Protein AF-A0A6B3HXU7-F1 (afdb_monomer)

Structure (mmCIF, N/CA/C/O backbone):
data_AF-A0A6B3HXU7-F1
#
_entry.id   AF-A0A6B3HXU7-F1
#
loop_
_atom_site.group_PDB
_atom_site.id
_atom_site.type_symbol
_atom_site.label_atom_id
_atom_site.label_alt_id
_atom_site.label_comp_id
_atom_site.label_asym_id
_atom_site.label_entity_id
_atom_site.label_seq_id
_atom_site.pdbx_PDB_ins_code
_atom_site.Cartn_x
_atom_site.Cartn_y
_atom_site.Cartn_z
_atom_site.occupancy
_atom_site.B_iso_or_equiv
_atom_site.auth_seq_id
_atom_site.auth_comp_id
_atom_site.auth_asym_id
_atom_site.auth_atom_id
_atom_site.pdbx_PDB_model_num
ATOM 1 N N . VAL A 1 1 ? -15.001 2.846 -5.832 1.00 90.69 1 VAL A N 1
ATOM 2 C CA . VAL A 1 1 ? -14.041 2.381 -4.802 1.00 90.69 1 VAL A CA 1
ATOM 3 C C . VAL A 1 1 ? -13.288 3.594 -4.292 1.00 90.69 1 VAL A C 1
ATOM 5 O O . VAL A 1 1 ? -12.934 4.428 -5.116 1.00 90.69 1 VAL A O 1
ATOM 8 N N . LEU A 1 2 ? -13.090 3.715 -2.979 1.00 95.50 2 LEU A N 1
ATOM 9 C CA . LEU A 1 2 ? -12.236 4.738 -2.374 1.00 95.50 2 LEU A CA 1
ATOM 10 C C . LEU A 1 2 ? -10.973 4.053 -1.848 1.00 95.50 2 LEU A C 1
ATOM 12 O O . LEU A 1 2 ? -11.076 3.090 -1.094 1.00 95.50 2 LEU A O 1
ATOM 16 N N . VAL A 1 3 ? -9.807 4.553 -2.248 1.00 94.69 3 VAL A N 1
ATOM 17 C CA . VAL A 1 3 ? -8.509 4.152 -1.695 1.00 94.69 3 VAL A CA 1
ATOM 18 C C . VAL A 1 3 ? -7.921 5.378 -1.013 1.00 94.69 3 VAL A C 1
ATOM 20 O O . VAL A 1 3 ? -7.785 6.422 -1.648 1.00 94.69 3 VAL A O 1
ATOM 23 N N . VAL A 1 4 ? -7.604 5.261 0.275 1.00 95.12 4 VAL A N 1
ATOM 24 C CA . VAL A 1 4 ? -6.978 6.330 1.062 1.00 95.12 4 VAL A CA 1
ATOM 25 C C . VAL A 1 4 ? -5.562 5.899 1.409 1.00 95.12 4 VAL A C 1
ATOM 27 O O . VAL A 1 4 ? -5.358 4.844 2.003 1.00 95.12 4 VAL A O 1
ATOM 30 N N . GLY A 1 5 ? -4.591 6.719 1.022 1.00 93.88 5 GLY A N 1
ATOM 31 C CA . GLY A 1 5 ? -3.187 6.539 1.357 1.00 93.88 5 GLY A CA 1
ATOM 32 C C . GLY A 1 5 ? -2.725 7.590 2.361 1.00 93.88 5 GLY A C 1
ATOM 33 O O . GLY A 1 5 ? -3.046 8.765 2.196 1.00 93.88 5 GLY A O 1
ATOM 34 N N . ILE A 1 6 ? -1.966 7.181 3.380 1.00 93.94 6 ILE A N 1
ATOM 35 C CA . ILE A 1 6 ? -1.315 8.094 4.329 1.00 93.94 6 ILE A CA 1
ATOM 36 C C . ILE A 1 6 ? 0.195 7.910 4.176 1.00 93.94 6 ILE A C 1
ATOM 38 O O . ILE A 1 6 ? 0.724 6.842 4.480 1.00 93.94 6 ILE A O 1
ATOM 42 N N . ASP A 1 7 ? 0.879 8.92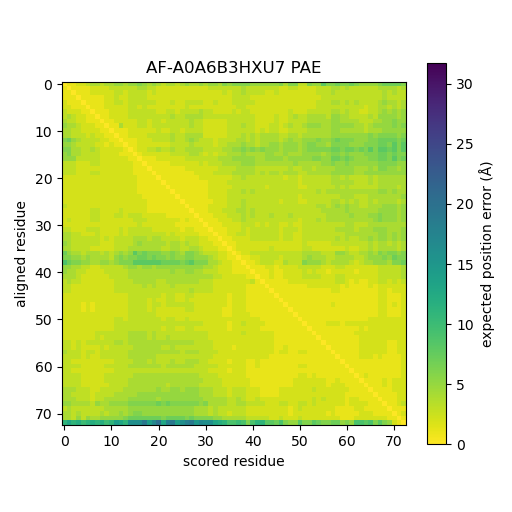6 3.648 1.00 93.94 7 ASP A N 1
ATOM 43 C CA . ASP A 1 7 ? 2.318 8.843 3.387 1.00 93.94 7 ASP A CA 1
ATOM 44 C C . ASP A 1 7 ? 3.124 8.798 4.698 1.00 93.94 7 ASP A C 1
ATOM 46 O O . ASP A 1 7 ? 2.764 9.428 5.693 1.00 93.94 7 ASP A O 1
ATOM 50 N N . GLY A 1 8 ? 4.216 8.034 4.704 1.00 91.69 8 GLY A N 1
ATOM 51 C CA . GLY A 1 8 ? 5.154 7.952 5.825 1.00 91.69 8 GLY A CA 1
ATOM 52 C C . GLY A 1 8 ? 4.665 7.211 7.076 1.00 91.69 8 GLY A C 1
ATOM 53 O O . GLY A 1 8 ? 5.389 7.184 8.072 1.00 91.69 8 GLY A O 1
ATOM 54 N N . VAL A 1 9 ? 3.484 6.584 7.063 1.00 92.06 9 VAL A N 1
ATOM 55 C CA . VAL A 1 9 ? 2.975 5.825 8.219 1.00 92.06 9 VAL A CA 1
ATOM 56 C C . VAL A 1 9 ? 3.538 4.408 8.227 1.00 92.06 9 VAL A C 1
ATOM 58 O O . VAL A 1 9 ? 3.287 3.616 7.320 1.00 92.06 9 VAL A O 1
ATOM 61 N N . ARG A 1 10 ? 4.263 4.055 9.292 1.00 91.38 10 ARG A N 1
ATOM 62 C CA . ARG A 1 10 ? 4.725 2.681 9.522 1.00 91.38 10 ARG A CA 1
ATOM 63 C C . ARG A 1 10 ? 3.794 1.951 10.481 1.00 91.38 10 ARG A C 1
ATOM 65 O O . ARG A 1 10 ? 3.476 2.477 11.551 1.00 91.38 10 ARG A O 1
ATOM 72 N N . LEU A 1 11 ? 3.441 0.709 10.150 1.00 91.50 11 LEU A N 1
ATOM 73 C CA . LEU A 1 11 ? 2.554 -0.118 10.975 1.00 91.50 11 LEU A CA 1
ATOM 74 C C . LEU A 1 11 ? 3.070 -0.302 12.414 1.00 91.50 11 LEU A C 1
ATOM 76 O O . LEU A 1 11 ? 2.291 -0.224 13.356 1.00 91.50 11 LEU A O 1
ATOM 80 N N . ASP A 1 12 ? 4.382 -0.465 12.603 1.00 91.44 12 ASP A N 1
ATOM 81 C CA . ASP A 1 12 ? 5.005 -0.640 13.925 1.00 91.44 12 ASP A CA 1
ATOM 82 C C . ASP A 1 12 ? 4.997 0.633 14.792 1.00 91.44 12 ASP A C 1
ATOM 84 O O . ASP A 1 12 ? 5.261 0.586 15.995 1.00 91.44 12 ASP A O 1
ATOM 88 N N . THR A 1 13 ? 4.698 1.784 14.190 1.00 91.88 13 THR A N 1
ATOM 89 C CA . THR A 1 13 ? 4.557 3.061 14.898 1.00 91.88 13 THR A CA 1
ATOM 90 C C . THR A 1 13 ? 3.108 3.458 15.137 1.00 91.88 13 THR A C 1
ATOM 92 O O . THR A 1 13 ? 2.864 4.274 16.021 1.00 91.88 13 THR A O 1
ATOM 95 N N . LEU A 1 14 ? 2.156 2.868 14.405 1.00 90.31 14 LEU A N 1
ATOM 96 C CA . LEU A 1 14 ? 0.747 3.261 14.432 1.00 90.31 14 LEU A CA 1
ATOM 97 C C . LEU A 1 14 ? 0.149 3.157 15.843 1.00 90.31 14 LEU A C 1
ATOM 99 O O . LEU A 1 14 ? -0.480 4.096 16.311 1.00 90.31 14 LEU A O 1
ATOM 103 N N . ALA A 1 15 ? 0.461 2.076 16.564 1.00 89.25 15 ALA A N 1
ATOM 104 C CA . ALA A 1 15 ? -0.030 1.832 17.923 1.00 89.25 15 ALA A CA 1
ATOM 105 C C . ALA A 1 15 ? 0.663 2.669 19.021 1.00 89.25 15 ALA A C 1
ATOM 107 O O . ALA A 1 15 ? 0.364 2.507 20.203 1.00 89.25 15 ALA A O 1
ATOM 108 N N . ARG A 1 16 ? 1.621 3.544 18.675 1.00 94.69 16 ARG A N 1
ATOM 109 C CA . ARG A 1 16 ? 2.324 4.389 19.663 1.00 94.69 16 ARG A CA 1
ATOM 110 C C . ARG A 1 16 ? 1.481 5.567 20.145 1.00 94.69 16 ARG A C 1
ATOM 112 O O . ARG A 1 16 ? 1.831 6.175 21.153 1.00 94.69 16 ARG A O 1
ATOM 119 N N . VAL A 1 17 ? 0.411 5.901 19.428 1.00 94.19 17 VAL A N 1
ATOM 120 C CA . VAL A 1 17 ? -0.530 6.973 19.765 1.00 94.19 17 VAL A CA 1
ATOM 121 C C . VAL A 1 17 ? -1.964 6.491 19.528 1.00 94.19 17 VAL A C 1
ATOM 123 O O . VAL A 1 17 ? -2.163 5.615 18.690 1.00 94.19 17 VAL A O 1
ATOM 126 N N . PRO A 1 18 ? -2.974 7.039 20.228 1.00 96.00 18 PRO A N 1
ATOM 127 C CA . PRO A 1 18 ? -4.368 6.701 19.951 1.00 96.00 18 PRO A CA 1
ATOM 128 C C . PRO A 1 18 ? -4.780 7.101 18.527 1.00 96.00 18 PRO A C 1
ATOM 130 O O . PRO A 1 18 ? -4.599 8.257 18.136 1.00 96.00 18 PRO A O 1
ATOM 133 N N . THR A 1 19 ? -5.387 6.177 17.778 1.00 95.94 19 THR A N 1
ATOM 134 C CA . THR A 1 19 ? -5.880 6.406 16.411 1.00 95.94 19 THR A CA 1
ATOM 135 C C . THR A 1 19 ? -7.360 6.034 16.256 1.00 95.94 19 THR A C 1
ATOM 137 O O . THR A 1 19 ? -7.710 5.303 15.333 1.00 95.94 19 THR A O 1
ATOM 140 N N . PRO A 1 20 ? -8.278 6.585 17.078 1.00 96.56 20 PRO A N 1
ATOM 141 C CA . PRO A 1 20 ? -9.635 6.049 17.259 1.00 96.56 20 PRO A CA 1
ATOM 142 C C . PRO A 1 20 ? -10.451 5.909 15.965 1.00 96.56 20 PRO A C 1
ATOM 144 O O . PRO A 1 20 ? -11.261 4.993 15.830 1.00 96.56 20 PRO A O 1
ATOM 147 N N . HIS A 1 21 ? -10.239 6.792 14.985 1.00 96.62 21 HIS A N 1
ATOM 148 C CA . HIS A 1 21 ? -10.909 6.697 13.686 1.00 96.62 21 HIS A CA 1
ATOM 149 C C . HIS A 1 21 ? -10.338 5.591 12.789 1.00 96.62 21 HIS A C 1
ATOM 151 O O . HIS A 1 21 ? -11.106 4.935 12.092 1.00 96.62 21 HIS A O 1
ATOM 157 N N . LEU A 1 22 ? -9.021 5.363 12.809 1.00 95.62 22 LEU A N 1
ATOM 158 C CA . LEU A 1 22 ? -8.407 4.244 12.088 1.00 95.62 22 LEU A CA 1
ATOM 159 C C . LEU A 1 22 ? -8.739 2.916 12.776 1.00 95.62 22 LEU A C 1
ATOM 161 O O . LEU A 1 22 ? -9.046 1.947 12.088 1.00 95.62 22 LEU A O 1
ATOM 165 N N . ASP A 1 23 ? -8.768 2.908 14.110 1.00 96.12 23 ASP A N 1
ATOM 166 C CA . ASP A 1 23 ? -9.136 1.747 14.925 1.00 96.12 23 ASP A CA 1
ATOM 167 C C . ASP A 1 23 ? -10.577 1.315 14.613 1.00 96.12 23 ASP A C 1
ATOM 169 O O . ASP A 1 23 ? -10.824 0.155 14.304 1.00 96.12 23 ASP A O 1
ATOM 173 N N . THR A 1 24 ? -11.513 2.272 14.537 1.00 98.00 24 THR A N 1
ATOM 174 C CA . THR A 1 24 ? -12.911 2.001 14.146 1.00 98.00 24 THR A CA 1
ATOM 175 C C . THR A 1 24 ? -13.013 1.357 12.757 1.00 98.00 24 THR A C 1
ATOM 177 O O . THR A 1 24 ? -13.830 0.462 12.543 1.00 98.00 24 THR A O 1
ATOM 180 N N . VAL A 1 25 ? -12.201 1.806 11.792 1.00 96.81 25 VAL A N 1
ATOM 181 C CA . VAL A 1 25 ? -12.185 1.234 10.434 1.00 96.81 25 VAL A CA 1
ATOM 182 C C . VAL A 1 25 ? -11.595 -0.179 10.437 1.00 96.81 25 VAL A C 1
ATOM 184 O O . VAL A 1 25 ? -12.114 -1.050 9.739 1.00 96.81 25 VAL A O 1
ATOM 187 N N . ALA A 1 26 ? -10.540 -0.417 11.218 1.00 95.94 26 ALA A N 1
ATOM 188 C CA . ALA A 1 26 ? -9.928 -1.733 11.369 1.00 95.94 26 ALA A CA 1
ATOM 189 C C . ALA A 1 26 ? -10.885 -2.737 12.033 1.00 95.94 26 ALA A C 1
ATOM 191 O O . ALA A 1 26 ? -11.039 -3.842 11.516 1.00 95.94 26 ALA A O 1
ATOM 192 N N . ASP A 1 27 ? -11.568 -2.337 13.110 1.00 97.50 27 ASP A N 1
ATOM 193 C CA . ASP A 1 27 ? -12.517 -3.173 13.860 1.00 97.50 27 ASP A CA 1
ATOM 194 C C . ASP A 1 27 ? -13.760 -3.538 13.038 1.00 97.50 27 ASP A C 1
ATOM 196 O O . ASP A 1 27 ? -14.280 -4.648 13.138 1.00 97.50 27 ASP A O 1
ATOM 200 N N . ALA A 1 28 ? -14.236 -2.619 12.192 1.00 98.44 28 ALA A N 1
ATOM 201 C CA . ALA A 1 28 ? -15.353 -2.877 11.282 1.00 98.44 28 ALA A CA 1
ATOM 202 C C . ALA A 1 28 ? -14.969 -3.760 10.076 1.00 98.44 28 ALA A C 1
ATOM 204 O O . ALA A 1 28 ? -15.848 -4.202 9.332 1.00 98.44 28 ALA A O 1
ATOM 205 N N . GLY A 1 29 ? -13.673 -3.990 9.853 1.00 97.25 29 GLY A N 1
ATOM 206 C CA . GLY A 1 29 ? -13.140 -4.705 8.702 1.00 97.25 29 GLY A CA 1
ATOM 207 C C . GLY A 1 29 ? -11.954 -5.580 9.084 1.00 97.25 29 GLY A C 1
ATOM 208 O O . GLY A 1 29 ? -12.102 -6.568 9.800 1.00 97.25 29 GLY A O 1
ATOM 209 N N . PHE A 1 30 ? -10.780 -5.261 8.540 1.00 96.62 30 PHE A N 1
ATOM 210 C CA . PHE A 1 30 ? -9.542 -5.936 8.908 1.00 96.62 30 PHE A CA 1
ATOM 211 C C . PHE A 1 30 ? -8.345 -4.991 8.816 1.00 96.62 30 PHE A C 1
ATOM 213 O O . PHE A 1 30 ? -8.306 -4.078 7.990 1.00 96.62 30 PHE A O 1
ATOM 220 N N . LEU A 1 31 ? -7.329 -5.279 9.627 1.00 95.00 31 LEU A N 1
ATOM 221 C CA . LEU A 1 31 ? -6.001 -4.687 9.542 1.00 95.00 31 LEU A CA 1
ATOM 222 C C . LEU A 1 31 ? -4.988 -5.805 9.305 1.00 95.00 31 LEU A C 1
ATOM 224 O O . LEU A 1 31 ? -4.933 -6.771 10.064 1.00 95.00 31 LEU A O 1
ATOM 228 N N . ALA A 1 32 ? -4.181 -5.674 8.256 1.00 94.25 32 ALA A N 1
ATOM 229 C CA . ALA A 1 32 ? -3.148 -6.644 7.922 1.00 94.25 32 ALA A CA 1
ATOM 230 C C . ALA A 1 32 ? -1.828 -5.938 7.581 1.00 94.25 32 ALA A C 1
ATOM 232 O O . ALA A 1 32 ? -1.849 -4.899 6.914 1.00 94.25 32 ALA A O 1
ATOM 233 N N . PRO A 1 33 ? -0.673 -6.489 7.997 1.00 93.38 33 PRO A N 1
ATOM 234 C CA . PRO A 1 33 ? 0.617 -6.023 7.514 1.00 93.38 33 PRO A CA 1
ATOM 235 C C . PRO A 1 33 ? 0.741 -6.286 6.012 1.00 93.38 33 PRO A C 1
ATOM 237 O O . PRO A 1 33 ? 0.508 -7.401 5.546 1.00 93.38 33 PRO A O 1
ATOM 240 N N . VAL A 1 34 ? 1.142 -5.261 5.258 1.00 90.06 34 VAL A N 1
ATOM 241 C CA . VAL A 1 34 ? 1.369 -5.359 3.813 1.00 90.06 34 VAL A CA 1
ATOM 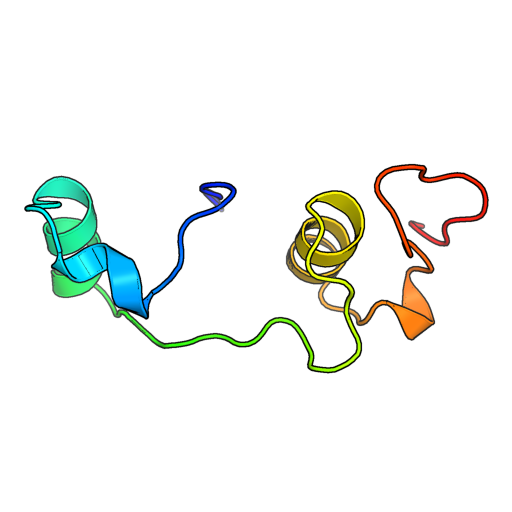242 C C . VAL A 1 34 ? 2.751 -4.815 3.479 1.00 90.06 34 VAL A C 1
ATOM 244 O O . VAL A 1 34 ? 3.040 -3.640 3.699 1.00 90.06 34 VAL A O 1
ATOM 247 N N . THR A 1 35 ? 3.594 -5.668 2.904 1.00 91.44 35 THR A N 1
ATOM 248 C CA . THR A 1 35 ? 4.857 -5.259 2.281 1.00 91.44 35 THR A CA 1
ATOM 249 C C . THR A 1 35 ? 4.603 -4.982 0.804 1.00 91.44 35 THR A C 1
ATOM 251 O O . THR A 1 35 ? 4.127 -5.864 0.093 1.00 91.44 35 THR A O 1
ATOM 254 N N . VAL A 1 36 ? 4.933 -3.776 0.328 1.00 93.19 36 VAL A N 1
ATOM 255 C CA . VAL A 1 36 ? 4.742 -3.388 -1.084 1.00 93.19 36 VAL A CA 1
ATOM 256 C C . VAL A 1 36 ? 5.567 -4.290 -2.012 1.00 93.19 36 VAL A C 1
ATOM 258 O O . VAL A 1 36 ? 5.007 -4.967 -2.8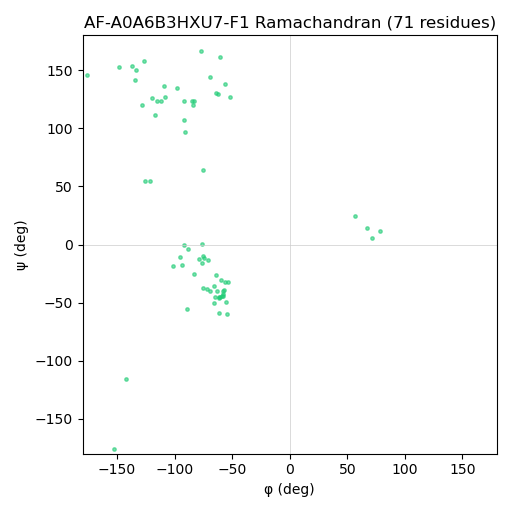71 1.00 93.19 36 VAL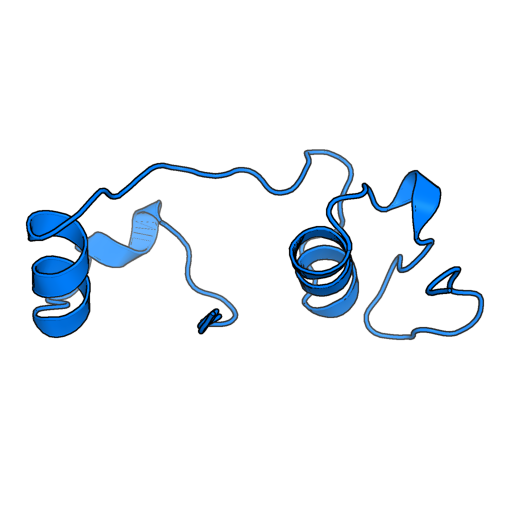 A O 1
ATOM 261 N N . ALA A 1 37 ? 6.890 -4.323 -1.825 1.00 90.50 37 ALA A N 1
ATOM 262 C CA . ALA A 1 37 ? 7.812 -5.345 -2.329 1.00 90.50 37 ALA A CA 1
ATOM 263 C C . ALA A 1 37 ? 9.230 -5.059 -1.809 1.00 90.50 37 ALA A C 1
ATOM 265 O O . ALA A 1 37 ? 9.629 -3.898 -1.753 1.00 90.50 37 ALA A O 1
ATOM 266 N N . ASP A 1 38 ? 10.019 -6.100 -1.530 1.00 90.00 38 ASP A N 1
ATOM 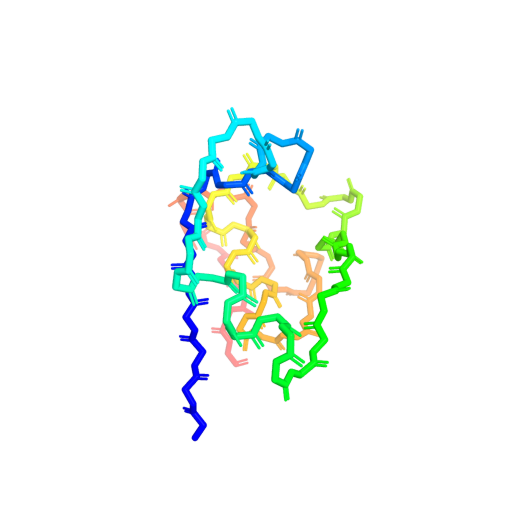267 C CA . ASP A 1 38 ? 11.384 -5.955 -0.987 1.00 90.00 38 ASP A CA 1
ATOM 268 C C . ASP A 1 38 ? 12.327 -5.152 -1.897 1.00 90.00 38 ASP A C 1
ATOM 270 O O . ASP A 1 38 ? 13.231 -4.468 -1.429 1.00 90.00 38 ASP A O 1
ATOM 274 N N . SER A 1 39 ? 12.115 -5.219 -3.215 1.00 87.69 39 SER A N 1
ATOM 275 C CA . SER A 1 39 ? 12.923 -4.507 -4.210 1.00 87.69 39 SER A CA 1
ATOM 276 C C . SER A 1 39 ? 12.429 -3.089 -4.513 1.00 87.69 39 SER A C 1
ATOM 278 O O . SER A 1 39 ? 13.021 -2.416 -5.356 1.00 87.69 39 SER A O 1
ATOM 280 N N . THR A 1 40 ? 11.306 -2.658 -3.934 1.00 93.94 40 THR A N 1
ATOM 281 C CA . THR A 1 40 ? 10.751 -1.324 -4.185 1.00 93.94 40 THR A CA 1
ATOM 282 C C . THR A 1 40 ? 11.454 -0.318 -3.273 1.00 93.94 40 THR A C 1
ATOM 284 O O . THR A 1 40 ? 11.422 -0.490 -2.054 1.00 93.94 40 THR A O 1
ATOM 287 N N . PRO A 1 41 ? 12.079 0.743 -3.820 1.00 95.00 41 PRO A N 1
ATOM 288 C CA . PRO A 1 41 ? 12.680 1.785 -2.998 1.00 95.00 41 PRO A CA 1
ATOM 289 C C . PRO A 1 41 ? 11.650 2.399 -2.046 1.00 95.00 41 PRO A C 1
ATOM 291 O O . PRO A 1 41 ? 10.526 2.680 -2.461 1.00 95.00 41 PRO A O 1
ATOM 294 N N . THR A 1 42 ? 12.034 2.654 -0.793 1.00 94.06 42 THR A N 1
ATOM 295 C CA . THR A 1 42 ? 11.168 3.266 0.229 1.00 94.06 42 THR A CA 1
ATOM 296 C C . THR A 1 42 ? 11.007 4.771 -0.015 1.00 94.06 42 THR A C 1
ATOM 298 O O . THR A 1 42 ? 11.480 5.604 0.756 1.00 94.06 42 THR A O 1
ATOM 301 N N . MET A 1 43 ? 10.385 5.112 -1.141 1.00 96.38 43 MET A N 1
ATOM 302 C CA . MET A 1 43 ? 10.073 6.458 -1.611 1.00 96.38 43 MET A CA 1
ATOM 303 C C . MET A 1 43 ? 8.623 6.487 -2.099 1.00 96.38 43 MET A C 1
ATOM 305 O O . MET A 1 43 ? 8.117 5.485 -2.611 1.00 96.38 43 MET A O 1
ATOM 309 N N . SER A 1 44 ? 7.966 7.641 -1.980 1.00 96.50 44 SER A N 1
ATOM 310 C CA . SER A 1 44 ? 6.551 7.797 -2.327 1.00 96.50 44 SER A CA 1
ATOM 311 C C . SER A 1 44 ? 6.256 7.363 -3.770 1.00 96.50 44 SER A C 1
ATOM 313 O O . SER A 1 44 ? 5.371 6.540 -3.984 1.00 96.50 44 SER A O 1
ATOM 315 N N . GLY A 1 45 ? 7.018 7.834 -4.763 1.00 97.31 45 GLY A N 1
ATOM 316 C CA . GLY A 1 45 ? 6.794 7.540 -6.185 1.00 97.31 45 GLY A CA 1
ATOM 317 C C . GLY A 1 45 ? 6.730 6.039 -6.506 1.00 97.31 45 GLY A C 1
ATOM 318 O O . GLY A 1 45 ? 5.686 5.568 -6.966 1.00 97.31 45 GLY A O 1
ATOM 319 N N . PRO A 1 46 ? 7.794 5.261 -6.232 1.00 97.62 46 PRO A N 1
ATOM 320 C CA . PRO A 1 46 ? 7.809 3.816 -6.463 1.00 97.62 46 PRO A CA 1
ATOM 321 C C . PRO A 1 46 ? 6.707 3.058 -5.711 1.00 97.62 46 PRO A C 1
ATOM 323 O O . PRO A 1 46 ? 6.042 2.203 -6.302 1.00 97.62 46 PRO A O 1
ATOM 326 N N . CYS A 1 47 ? 6.479 3.380 -4.431 1.00 97.00 47 CYS A N 1
ATOM 327 C CA . CYS A 1 47 ? 5.476 2.708 -3.604 1.00 97.00 47 CYS A CA 1
ATOM 328 C C . CYS A 1 47 ? 4.050 2.967 -4.103 1.00 97.00 47 CYS A C 1
ATOM 330 O O . CYS A 1 47 ? 3.297 2.016 -4.321 1.00 97.00 47 CYS A O 1
ATOM 332 N N . TRP A 1 48 ? 3.683 4.232 -4.338 1.00 96.62 48 TRP A N 1
ATOM 333 C CA . TRP A 1 48 ? 2.353 4.586 -4.835 1.00 96.62 48 TRP A CA 1
ATOM 334 C C . TRP A 1 48 ? 2.101 4.006 -6.223 1.00 96.62 48 TRP A C 1
ATOM 336 O O . TRP A 1 48 ? 1.018 3.473 -6.459 1.00 96.62 48 TRP A O 1
ATOM 346 N N . ALA A 1 49 ? 3.102 4.019 -7.110 1.00 97.12 49 ALA A N 1
ATOM 3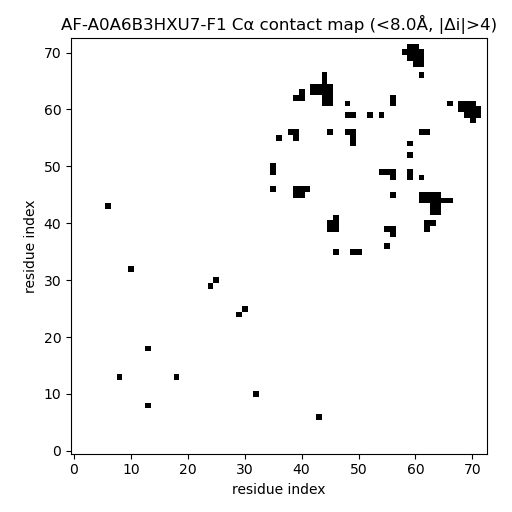47 C CA . ALA A 1 49 ? 3.001 3.389 -8.422 1.00 97.12 49 ALA A CA 1
ATOM 348 C C . ALA A 1 49 ? 2.698 1.886 -8.310 1.00 97.12 49 ALA A C 1
ATOM 350 O O . ALA A 1 49 ? 1.803 1.402 -9.002 1.00 97.12 49 ALA A O 1
ATOM 351 N N . THR A 1 50 ? 3.365 1.154 -7.410 1.00 96.25 50 THR A N 1
ATOM 352 C CA . THR A 1 50 ? 3.053 -0.266 -7.171 1.00 96.25 50 THR A CA 1
ATOM 353 C C . THR A 1 50 ? 1.618 -0.454 -6.662 1.00 96.25 50 THR A C 1
ATOM 355 O O . THR A 1 50 ? 0.899 -1.306 -7.184 1.00 96.25 50 THR A O 1
ATOM 358 N N . VAL A 1 51 ? 1.169 0.359 -5.696 1.00 95.19 51 VAL A N 1
ATOM 359 C CA . VAL A 1 51 ? -0.183 0.261 -5.110 1.00 95.19 51 VAL A CA 1
ATOM 360 C C . VAL A 1 51 ? -1.279 0.481 -6.156 1.00 95.19 51 VAL A C 1
ATOM 362 O O . VAL A 1 51 ? -2.224 -0.302 -6.214 1.00 95.19 51 VAL A O 1
ATOM 365 N N . VAL A 1 52 ? -1.164 1.511 -7.001 1.00 95.50 52 VAL A N 1
ATOM 366 C CA . VAL A 1 52 ? -2.239 1.865 -7.951 1.00 95.50 52 VAL A CA 1
ATOM 367 C C . VAL A 1 52 ? -2.221 1.041 -9.236 1.00 95.50 52 VAL A C 1
ATOM 369 O O . VAL A 1 52 ? -3.260 0.886 -9.869 1.00 95.50 52 VAL A O 1
ATOM 372 N N . THR A 1 53 ? -1.062 0.509 -9.635 1.00 96.00 53 THR A N 1
ATOM 373 C CA . THR A 1 53 ? -0.946 -0.312 -10.854 1.00 96.00 53 THR A CA 1
ATOM 374 C C . THR A 1 53 ? -1.077 -1.810 -10.589 1.00 96.00 53 THR A C 1
ATOM 376 O O . THR A 1 53 ? -1.288 -2.580 -11.525 1.00 96.00 53 THR A O 1
ATOM 379 N N . GLY A 1 54 ? -0.918 -2.248 -9.336 1.00 94.94 54 GLY A N 1
ATOM 380 C CA . GLY A 1 54 ? -0.924 -3.663 -8.961 1.00 94.94 54 GLY A CA 1
ATOM 381 C C . GLY A 1 54 ? 0.269 -4.458 -9.504 1.00 94.94 54 GLY A C 1
ATOM 382 O O . GLY A 1 54 ? 0.244 -5.688 -9.503 1.00 94.94 54 GLY A O 1
ATOM 383 N N . VAL A 1 55 ? 1.317 -3.787 -9.995 1.00 95.81 55 VAL A N 1
ATOM 384 C CA . VAL A 1 55 ? 2.527 -4.426 -10.532 1.00 95.81 55 VAL A CA 1
ATOM 385 C C . VAL A 1 55 ? 3.775 -3.869 -9.859 1.00 95.81 55 VAL A C 1
ATOM 387 O O . VAL A 1 55 ? 3.761 -2.775 -9.315 1.00 95.81 55 VAL A O 1
ATOM 390 N N . ARG A 1 56 ? 4.875 -4.624 -9.882 1.00 95.81 56 ARG A N 1
ATOM 391 C CA . ARG A 1 56 ? 6.129 -4.234 -9.216 1.00 95.81 56 ARG A CA 1
ATOM 392 C C . ARG A 1 56 ? 6.905 -3.176 -10.005 1.00 95.81 56 ARG A C 1
ATOM 394 O O . ARG A 1 56 ? 6.706 -3.019 -11.214 1.00 95.81 56 ARG A O 1
ATOM 401 N N . VAL A 1 57 ? 7.892 -2.565 -9.345 1.00 96.75 57 VAL A N 1
ATOM 402 C CA . VAL A 1 57 ? 8.815 -1.579 -9.937 1.00 96.75 57 VAL A CA 1
ATOM 403 C C . VAL A 1 57 ? 9.518 -2.060 -11.205 1.00 96.75 57 VAL A C 1
ATOM 405 O O . VAL A 1 57 ? 9.712 -1.285 -12.139 1.00 96.75 57 VAL A O 1
ATOM 408 N N . THR A 1 58 ? 9.795 -3.360 -11.316 1.00 96.12 58 THR A N 1
ATOM 409 C CA . THR A 1 58 ? 10.380 -3.950 -12.527 1.00 96.12 58 THR A CA 1
ATOM 410 C C . THR A 1 58 ? 9.468 -3.836 -13.753 1.00 96.12 58 THR A C 1
ATOM 412 O O . THR A 1 58 ? 9.968 -3.761 -14.876 1.00 96.12 58 THR A O 1
ATOM 415 N N . LYS A 1 59 ? 8.142 -3.756 -13.572 1.00 96.81 59 LYS A N 1
ATOM 416 C CA . LYS A 1 59 ? 7.179 -3.546 -14.659 1.00 96.81 59 LYS A CA 1
ATOM 417 C C . LYS A 1 59 ? 6.930 -2.058 -14.911 1.00 96.81 59 LYS A C 1
ATOM 419 O O . LYS A 1 59 ? 7.181 -1.611 -16.029 1.00 96.81 59 LYS A O 1
ATOM 424 N N . HIS A 1 60 ? 6.521 -1.297 -13.890 1.00 97.25 60 HIS A N 1
ATOM 425 C CA . HIS A 1 60 ? 6.132 0.115 -14.052 1.00 97.25 60 HIS A CA 1
ATOM 426 C C . HIS A 1 60 ? 7.308 1.106 -14.153 1.00 97.25 60 HIS A C 1
ATOM 428 O O . HIS A 1 60 ? 7.099 2.258 -14.523 1.00 97.25 60 HIS A O 1
ATOM 434 N N . ALA A 1 61 ? 8.540 0.688 -13.841 1.00 97.44 61 ALA A N 1
ATOM 435 C CA . ALA A 1 61 ? 9.782 1.462 -13.989 1.00 97.44 61 ALA A CA 1
ATOM 436 C C . ALA A 1 61 ? 9.840 2.821 -13.257 1.00 97.44 61 ALA A C 1
ATOM 438 O O . ALA A 1 61 ? 10.619 3.690 -13.633 1.00 97.44 61 ALA A O 1
ATOM 439 N N . VAL A 1 62 ? 9.056 3.003 -12.190 1.00 98.06 62 VAL A N 1
ATOM 440 C CA . VAL A 1 62 ? 9.146 4.196 -11.326 1.00 98.06 62 VAL A CA 1
ATOM 441 C C . VAL A 1 62 ? 10.129 3.876 -10.209 1.00 98.06 62 VAL A C 1
ATOM 443 O O . VAL A 1 62 ? 9.761 3.221 -9.238 1.00 98.06 62 VAL A O 1
ATOM 446 N N . TRP A 1 63 ? 11.385 4.285 -10.380 1.00 97.12 63 TRP A N 1
ATOM 447 C CA . TRP A 1 63 ? 12.481 3.983 -9.449 1.00 97.12 63 TRP A CA 1
ATOM 448 C C . TRP A 1 63 ? 12.747 5.093 -8.429 1.00 97.12 63 TRP A C 1
ATOM 450 O O . TRP A 1 63 ? 13.486 4.882 -7.471 1.00 97.12 63 TRP A O 1
ATOM 460 N N . SER A 1 64 ? 12.145 6.269 -8.610 1.00 97.19 64 SER A N 1
ATOM 461 C CA . SER A 1 64 ? 12.309 7.410 -7.714 1.00 97.19 64 SER A CA 1
ATOM 462 C C . SER A 1 64 ? 11.086 8.329 -7.745 1.00 97.19 64 SER A C 1
ATOM 464 O O . SER A 1 64 ? 10.091 8.022 -8.400 1.00 97.19 64 SER A O 1
ATOM 466 N N . ASN A 1 65 ? 11.162 9.453 -7.030 1.00 97.38 65 ASN A N 1
ATOM 467 C CA . ASN A 1 65 ? 10.175 10.531 -7.133 1.00 97.38 65 ASN A CA 1
ATOM 468 C C . ASN A 1 65 ? 10.331 11.370 -8.415 1.00 97.38 65 ASN A C 1
ATOM 470 O O . ASN A 1 65 ? 9.453 12.172 -8.716 1.00 97.38 65 ASN A O 1
ATOM 474 N N . ASP A 1 66 ? 11.414 11.182 -9.172 1.00 97.25 66 ASP A N 1
ATOM 475 C CA . ASP A 1 66 ? 11.482 11.554 -10.583 1.00 97.25 66 ASP A CA 1
ATOM 476 C C . ASP A 1 66 ? 10.893 10.411 -11.420 1.00 97.25 66 ASP A C 1
ATOM 478 O O . ASP A 1 66 ? 11.316 9.253 -11.323 1.00 97.25 66 ASP A O 1
ATOM 482 N N . PHE A 1 67 ? 9.884 10.752 -12.218 1.00 97.00 67 PHE A N 1
ATOM 483 C CA . PHE A 1 67 ? 9.120 9.815 -13.037 1.00 97.00 67 PHE A CA 1
ATOM 484 C C . PHE A 1 67 ? 9.703 9.668 -14.445 1.00 97.00 67 PHE A C 1
ATOM 486 O O . PHE A 1 67 ? 9.181 8.893 -15.240 1.00 97.00 67 PHE A O 1
ATOM 493 N N . SER A 1 68 ? 10.783 10.368 -14.781 1.00 97.44 68 SER A N 1
ATOM 494 C CA . SER A 1 68 ? 11.439 10.257 -16.084 1.00 97.44 68 SER A CA 1
ATOM 495 C C . SER A 1 68 ? 11.744 8.795 -16.444 1.00 97.44 68 SER A C 1
ATOM 497 O O . SER A 1 68 ? 12.353 8.057 -15.672 1.00 97.44 68 SER A O 1
ATOM 499 N N . GLY A 1 69 ? 11.303 8.360 -17.630 1.00 95.88 69 GLY A N 1
ATOM 500 C CA . GLY A 1 69 ? 11.516 6.989 -18.118 1.00 95.88 69 GLY A CA 1
ATOM 501 C C . GLY A 1 69 ? 10.584 5.916 -17.533 1.00 95.88 69 GLY A C 1
ATOM 502 O O . GLY A 1 69 ? 10.830 4.725 -17.741 1.00 95.88 69 GLY A O 1
ATOM 503 N N . HIS A 1 70 ? 9.520 6.303 -16.821 1.00 97.69 70 HIS A N 1
ATOM 504 C CA . HIS A 1 70 ? 8.510 5.368 -16.322 1.00 97.69 70 HIS A CA 1
ATOM 505 C C . HIS A 1 70 ? 7.783 4.597 -17.446 1.00 97.69 70 HIS A C 1
ATOM 507 O O . HIS A 1 70 ? 7.735 5.010 -18.603 1.00 97.69 70 HIS A O 1
ATOM 513 N N . ARG A 1 71 ? 7.149 3.478 -17.078 1.00 97.50 71 ARG A N 1
ATOM 514 C CA . ARG A 1 71 ? 6.265 2.659 -17.928 1.00 97.50 71 ARG A CA 1
ATOM 515 C C . ARG A 1 71 ? 4.870 2.560 -17.307 1.00 97.50 71 ARG A C 1
ATOM 517 O O . ARG A 1 71 ? 4.386 1.467 -17.02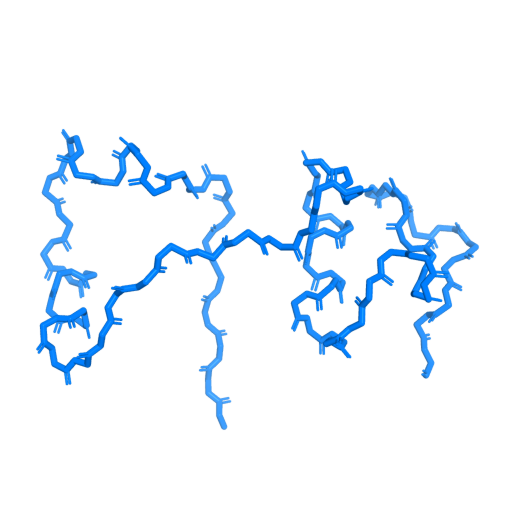3 1.00 97.50 71 ARG A O 1
ATOM 524 N N . LEU A 1 72 ? 4.262 3.713 -17.029 1.00 94.19 72 LEU A N 1
ATOM 525 C CA . LEU A 1 72 ? 2.857 3.789 -16.608 1.00 94.19 72 LEU A CA 1
ATOM 526 C C . LEU A 1 72 ? 2.040 3.973 -17.891 1.00 94.19 72 LEU A C 1
ATOM 528 O O . LEU A 1 72 ? 2.142 5.025 -18.517 1.00 94.19 72 LEU A O 1
ATOM 532 N N . GLY A 1 73 ? 1.325 2.932 -18.309 1.00 78.38 73 GLY A N 1
ATOM 533 C CA . GLY A 1 73 ? 0.528 2.876 -19.534 1.00 78.38 73 GLY A CA 1
ATOM 534 C C . GLY A 1 73 ? -0.451 1.718 -19.472 1.00 78.38 73 GLY A C 1
ATOM 535 O O . GLY A 1 73 ? -0.085 0.690 -18.854 1.00 78.38 73 GLY A O 1
#

Radius of gyration: 14.38 Å; Cα contacts (8 Å, |Δi|>4): 59; chains: 1; bounding box: 28×18×40 Å

Solvent-accessible surface area (backbone atoms only — not comparable to full-atom values): 4919 Å² total; per-residue (Å²): 138,88,85,86,84,70,86,94,72,50,78,92,54,55,80,79,50,94,49,70,72,60,50,52,53,29,74,78,62,72,78,77,95,78,80,94,49,96,87,46,53,100,44,68,41,20,48,52,50,26,70,77,68,76,46,54,44,91,67,36,40,28,78,37,81,62,59,80,83,45,50,84,126

pLDDT: mean 94.79, std 3.13, range [78.38, 98.44]

Secondary structure (DSSP, 8-state):
------TT--HHHHTTS--HHHHHHHHTS--------TTS-SSHHHHHHHHHHSS-HHHH---SS--TT----

Mean predicted aligned error: 2.84 Å

Foldseek 3Di:
DDDDDDPPDDPVCPVVDDDPVVVVVCVVDHDDDDDLDPPAPSAPQQSVCCVVVVDHCVQQVRRYPDCPPGNDD

Sequence (73 aa):
VLVVGIDGVRLDTLARVPTPHLDTVADAGFLAPVTVADSTPTMSGPCWATVVTGVRVTKHAVWSNDFSGHRLG

=== Feature glossary ===
The record interleaves many kinds of information about one protein. Here is each kind framed as the question it answers.

Q: Are the domains correctly placed relative to each other?
A: Predicted aligned error is AlphaFold's pairwise confidence. Unlike pLDDT (per-residue), PAE is per-residue-pair and captures whether two parts of the structure are correctly placed relative to each other. Units are ångströms of expected positional error.

Q: Which residues are in helices, strands, or loops?
A: Eight-state secondary structure (DSSP): H is the canonical α-helix, G the tighter 3₁₀-helix, I the wider π-helix; E/B are β-structure, T and S are turns and bends, and '-' is everything else. DSSP derives these from the pattern of main-chain N–H···O=C hydrogen bonds, not from the sequence.

Q: What if only a Cα trace is available?
A: P-SEA three-state annotation labels each residue as helix, strand, or coil based purely on the geometry of the Cα trace. It serves as a fallback when the full backbone (and thus DSSP) is unavailable.

Q: What are the backbone torsion angles?
A: φ (phi) and ψ (psi) are the two rotatable 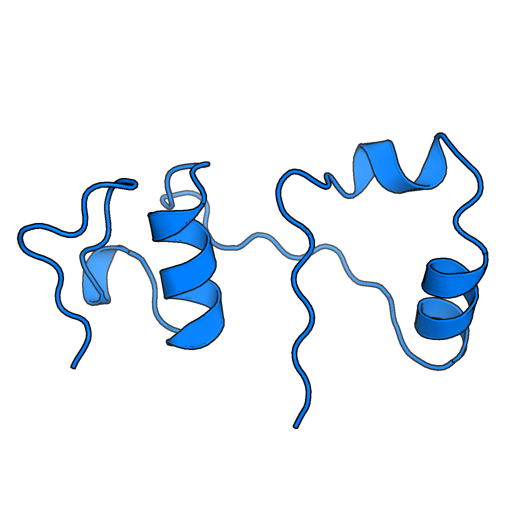backbone dihedrals per residue: φ is the C(i-1)–N–Cα–C torsion, ψ is the N–Cα–C–N(i+1) torsion, both in degrees on (−180°, 180°]. α-helical residues cluster near (−60°, −45°); β-strand residues near (−120°, +130°). A Ramachandran plot is simply a scatter of (φ, ψ) for every residue.

Q: What known structures does this most resemble?
A: Structural nearest neighbors (via Foldseek easy-search vs the PDB). Reported per hit: target PDB id, E-value, and alignment TM-score. A TM-score above ~0.5 is the conventional threshold for 'same fold'.

Q: What family and function is it annotated with?
A: Database cross-references. InterPro integrates a dozen domain/family signature databases into unified entries with residue-range hits. GO terms attach function/process/location labels with evidence codes. CATH codes position the fold in a four-level structural taxonomy. Organism is the NCBI-taxonomy species name.

Q: Which residues are buried vs exposed?
A: Solvent accessibility: the surface area of each residue that a 1.4 Å water probe can touch, in Å². When only backbone atoms are present the absolute values are lower than full-atom SASA (side chains contribute most of the area) and are flagged as backbone-only.

Q: What do the diagnostic plots show?
A: Three diagnostic plots accompany the record. The Cα contact map visualizes the tertiary structure as a 2D adjacency matrix (8 Å cutoff, sequence-local contacts suppressed). The Ramachandran plot shows the distribution of backbone (φ, ψ) torsions, with points in the α and β basins reflecting secondary structure content. The PAE plot shows AlphaFold's inter-residue confidence as a color matrix.

Q: What is the amino-acid chain?
A: The amino-acid sequence is the protein's primary structure: the linear order of residues from the N-terminus to the C-terminus, written in one-letter code. Everything else here — the 3D coordinates, the secondary structure, the domain annotations — is ultimately a consequence of this string.

Q: What do the rendered images show?
A: The six renders are orthographic views along the three Cartesian axes in both directions. Representation (cartoon, sticks, or surface) and color scheme (sequence-rainbow or by-chain) vary across proteins so the training set covers all the common visualization conventions.

Q: Where is each backbone atom in 3D?
A: The mmCIF table is the protein's shape written out atom by atom. For each backbone N, Cα, C, and carbonyl O, it records an (x, y, z) coordinate triple in Å plus the residue type, chain letter, and residue number.

Q: How mobile is each atom in the crystal?
A: For experimental (PDB) structures, the B-factor (temperature factor) quantifies the positional spread of each atom in the crystal — a combination of thermal vibration and static disorder — in units of Å². High B-factors mark flexible loops or poorly resolved regions; low B-factors mark the rigid, well-ordered core.

Q: How big and how compact is the whole molecule?
A: Three whole-structure scalars: the radius of gyration (RMS distance of Cα from centroid, in Å), the count of Cα–Cα contacts (pairs closer than 8 Å and separated by more than four residues in sequence — i.e. tertiary, not local, contacts), and the bounding-box dimensions. Together they distinguish compact globular folds from extended fibres or disordered chains.

Q: What does the local fold look like, residue by residue?
A: A 3Di character summarizes, for each residue, the relative orientation of the Cα frame of its nearest spatial neighbor. Because it encodes fold topology rather than chemistry, 3Di alignments detect remote structural similarity that sequence alignment misses.

Q: How confident is the AlphaFold model at each residue?
A: For AlphaFold models, the B-factor field carries pLD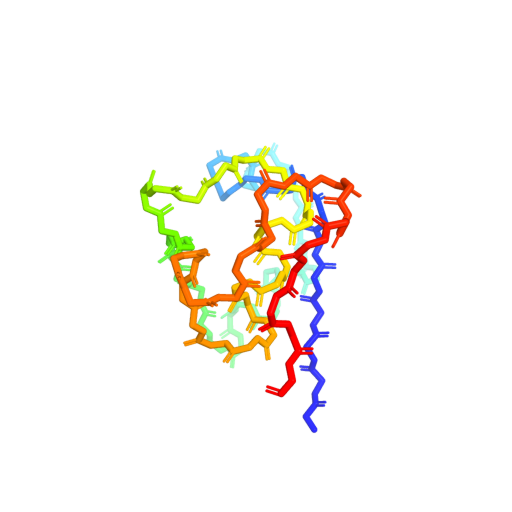DT — the model's own estimate of local accuracy on a 0–100 scale. Regions with pLDDT<50 should be treated as essentially unmodeled; they often correspond to intrinsically disordered segments.